Protein AF-A0A6C0CFV3-F1 (afdb_monomer_lite)

Secondary structure (DSSP, 8-state):
---HHHHHHHHHHHHHHHHHHHHHTTS-TTSBPPGGGSSEEEEEEE-TTS-EEE-HHHHHHH-BTT-EE-HHHHHHHH---S-EEEEEETTT--EEEPPTT-EE---TTTT--------

Foldseek 3Di:
DPDVVVVVVVVVVVVVVVVCCVVCVPVDPPFQDPPVQDQFPWKWWQAPVRDIDTCRVQDSRVDGAQDFAAPVNVCVSVVDPPTFMWGQGPVPRDIDTADRRGDHRHDPPPPDPPPPPPD

pLDDT: mean 81.79, std 14.32, range [43.09, 96.62]

Sequence (119 aa):
MLSPVVWIYRQLFWCCRRVETILFSQIKKEDAVPVTSLPWLWIGATSEDGNVVDYTTDINETVVYGVSITPAWLEIVTSSKNVSWKYLDAKTLEEKEFPSAGFVIDDPFESAPEDSDDE

Radius of gyration: 18.91 Å; chains: 1; bounding box: 47×62×37 Å

Organism: NCBI:txid1070528

Structure (mmCIF, N/CA/C/O backbone):
data_AF-A0A6C0CFV3-F1
#
_entry.id   AF-A0A6C0CFV3-F1
#
loop_
_atom_site.group_PDB
_atom_site.id
_atom_site.type_symbol
_atom_site.label_atom_id
_atom_site.label_alt_id
_atom_site.label_comp_id
_atom_site.label_asym_id
_atom_site.label_entity_id
_atom_site.label_seq_id
_atom_site.pdbx_PDB_ins_code
_atom_site.Cartn_x
_atom_site.Cartn_y
_atom_site.Cartn_z
_atom_site.occupancy
_atom_site.B_iso_or_equiv
_atom_site.auth_seq_id
_atom_site.auth_comp_id
_atom_site.auth_asym_id
_atom_site.auth_atom_id
_atom_site.pdbx_PDB_model_num
ATOM 1 N N . MET A 1 1 ? 32.796 21.725 -3.893 1.00 52.28 1 MET A N 1
ATOM 2 C CA . MET A 1 1 ? 32.929 21.110 -5.232 1.00 52.28 1 MET A CA 1
ATOM 3 C C . MET A 1 1 ? 32.252 19.753 -5.177 1.00 52.28 1 MET A C 1
ATOM 5 O O . MET A 1 1 ? 32.791 18.844 -4.562 1.00 52.28 1 MET A O 1
ATOM 9 N N . LEU A 1 2 ? 31.028 19.643 -5.695 1.00 54.19 2 LEU A N 1
ATOM 10 C CA . LEU A 1 2 ? 30.326 18.360 -5.773 1.00 54.19 2 LEU A CA 1
ATOM 11 C C . LEU A 1 2 ? 31.048 17.493 -6.809 1.00 54.19 2 LEU A C 1
ATOM 13 O O . LEU A 1 2 ? 31.243 17.925 -7.943 1.00 54.19 2 LEU A O 1
ATOM 17 N N . SER A 1 3 ? 31.518 16.322 -6.379 1.00 68.00 3 SER A N 1
ATOM 18 C CA . SER A 1 3 ? 32.352 15.444 -7.197 1.00 68.00 3 SER A CA 1
ATOM 19 C C . SER A 1 3 ? 31.584 15.010 -8.457 1.00 68.00 3 SER A C 1
ATOM 21 O O . SER A 1 3 ? 30.436 14.573 -8.327 1.00 68.00 3 SER A O 1
ATOM 23 N N . PRO A 1 4 ? 32.174 15.096 -9.665 1.00 75.06 4 PRO A N 1
ATOM 24 C CA . PRO A 1 4 ? 31.516 14.739 -10.930 1.00 75.06 4 PRO A CA 1
ATOM 25 C C . PRO A 1 4 ? 30.969 13.303 -10.936 1.00 75.06 4 PRO A C 1
ATOM 27 O O . PRO A 1 4 ? 30.000 13.005 -11.629 1.00 75.06 4 PRO A O 1
ATOM 30 N N . VAL A 1 5 ? 31.524 12.441 -10.082 1.00 75.56 5 VAL A N 1
ATOM 31 C CA . VAL A 1 5 ? 31.050 11.079 -9.818 1.00 75.56 5 VAL A CA 1
ATOM 32 C C . VAL A 1 5 ? 29.590 11.056 -9.351 1.00 75.56 5 VAL A C 1
ATOM 34 O O . VAL A 1 5 ? 28.803 10.267 -9.861 1.00 75.56 5 VAL A O 1
ATOM 37 N N . VAL A 1 6 ? 29.194 11.955 -8.443 1.00 78.06 6 VAL A N 1
ATOM 38 C CA . VAL A 1 6 ? 27.816 12.022 -7.918 1.00 78.06 6 VAL A CA 1
ATOM 39 C C . VAL A 1 6 ? 26.840 12.467 -9.007 1.00 78.06 6 VAL A C 1
ATOM 41 O O . VAL A 1 6 ? 25.709 11.991 -9.070 1.00 78.06 6 VAL A O 1
ATOM 44 N N . TRP A 1 7 ? 27.284 13.351 -9.902 1.00 77.75 7 TRP A N 1
ATOM 45 C CA . TRP A 1 7 ? 26.465 13.829 -11.013 1.00 77.75 7 TRP A CA 1
ATOM 46 C C . TRP A 1 7 ? 26.228 12.729 -12.054 1.00 77.75 7 TRP A C 1
ATOM 48 O O . TRP A 1 7 ? 25.091 12.509 -12.462 1.00 77.75 7 TRP A O 1
ATOM 58 N N . ILE A 1 8 ? 27.275 11.976 -12.404 1.00 80.81 8 ILE A N 1
ATOM 59 C CA . ILE A 1 8 ? 27.185 10.828 -13.318 1.00 80.81 8 ILE A CA 1
ATOM 60 C C . ILE A 1 8 ? 26.302 9.729 -12.722 1.00 80.81 8 ILE A C 1
ATOM 62 O O . ILE A 1 8 ? 25.434 9.205 -13.415 1.00 80.81 8 ILE A O 1
ATOM 66 N N . TYR A 1 9 ? 26.459 9.426 -11.431 1.00 79.88 9 TYR A N 1
ATOM 67 C CA . TYR A 1 9 ? 25.643 8.413 -10.760 1.00 79.88 9 TYR A CA 1
ATOM 68 C C . TYR A 1 9 ? 24.160 8.788 -10.762 1.00 79.88 9 TYR A C 1
ATOM 70 O O . TYR A 1 9 ? 23.300 7.946 -10.997 1.00 79.88 9 TYR A O 1
ATOM 78 N N . ARG A 1 10 ? 23.848 10.074 -10.570 1.00 75.69 10 ARG A N 1
ATOM 79 C CA . ARG A 1 10 ? 22.472 10.577 -10.588 1.00 75.69 10 ARG A CA 1
ATOM 80 C C . ARG A 1 10 ? 21.859 10.526 -11.987 1.00 75.69 10 ARG A C 1
ATOM 82 O O . ARG A 1 10 ? 20.692 10.170 -12.109 1.00 75.69 10 ARG A O 1
ATOM 89 N N . GLN A 1 11 ? 22.639 10.825 -13.028 1.00 78.25 11 GLN A N 1
ATOM 90 C CA . GLN A 1 11 ? 22.193 10.693 -14.418 1.00 78.25 11 GLN A CA 1
ATOM 91 C C . GLN A 1 11 ? 21.986 9.229 -14.815 1.00 78.25 11 GLN A C 1
ATOM 93 O O . GLN A 1 11 ? 20.972 8.910 -15.429 1.00 78.25 11 GLN A O 1
ATOM 98 N N . LEU A 1 12 ? 22.886 8.329 -14.410 1.00 79.62 12 LEU A N 1
ATOM 99 C CA . LEU A 1 12 ? 22.732 6.889 -14.626 1.00 79.62 12 LEU A CA 1
ATOM 100 C C . LEU A 1 12 ? 21.531 6.331 -13.867 1.00 79.62 12 LEU A C 1
ATOM 102 O O . LEU A 1 12 ? 20.740 5.616 -14.460 1.00 79.62 12 LEU A O 1
ATOM 106 N N . PHE A 1 13 ? 21.332 6.706 -12.603 1.00 78.69 13 PHE A N 1
ATOM 107 C CA . PHE A 1 13 ? 20.169 6.284 -11.822 1.00 78.69 13 PHE A CA 1
ATOM 108 C C . PHE A 1 13 ? 18.854 6.746 -12.460 1.00 78.69 13 PHE A C 1
ATOM 110 O O . PHE A 1 13 ? 17.923 5.957 -12.597 1.00 78.69 13 PHE A O 1
ATOM 117 N N . TRP A 1 14 ? 18.788 8.001 -12.919 1.00 76.31 14 TRP A N 1
ATOM 118 C CA . TRP A 1 14 ? 17.620 8.515 -13.637 1.00 76.31 14 TRP A CA 1
ATOM 119 C C . TRP A 1 14 ? 17.411 7.828 -14.986 1.00 76.31 14 TRP A C 1
ATOM 121 O O . TRP A 1 14 ? 16.273 7.536 -15.340 1.00 76.31 14 TRP A O 1
ATOM 131 N N . CYS A 1 15 ? 18.481 7.539 -15.727 1.00 75.62 15 CYS A N 1
ATOM 132 C CA . CYS A 1 15 ? 18.378 6.813 -16.989 1.00 75.62 15 CYS A CA 1
ATOM 133 C C . CYS A 1 15 ? 17.925 5.369 -16.763 1.00 75.62 15 CYS A C 1
ATOM 135 O O . CYS A 1 15 ? 16.974 4.946 -17.404 1.00 75.62 15 CYS A O 1
ATOM 137 N N . CYS A 1 16 ? 18.524 4.639 -15.821 1.00 75.62 16 CYS A N 1
ATOM 138 C CA . CYS A 1 16 ? 18.144 3.265 -15.502 1.00 75.62 16 CYS A CA 1
ATOM 139 C C . CYS A 1 16 ? 16.695 3.182 -15.014 1.00 75.62 16 CYS A C 1
ATOM 141 O O . CYS A 1 16 ? 15.926 2.408 -15.571 1.00 75.62 16 CYS A O 1
ATOM 143 N N . ARG A 1 17 ? 16.286 4.042 -14.069 1.00 72.31 17 ARG A N 1
ATOM 144 C CA . ARG A 1 17 ? 14.906 4.069 -13.556 1.00 72.31 17 ARG A CA 1
ATOM 145 C C . ARG A 1 17 ? 13.893 4.400 -14.654 1.00 72.31 17 ARG A C 1
ATOM 147 O O . ARG A 1 17 ? 12.823 3.812 -14.706 1.00 72.31 17 ARG A O 1
ATOM 154 N N . ARG A 1 18 ? 14.228 5.313 -15.571 1.00 70.25 18 ARG A N 1
ATOM 155 C CA . ARG A 1 18 ? 13.349 5.675 -16.695 1.00 70.25 18 ARG A CA 1
ATOM 15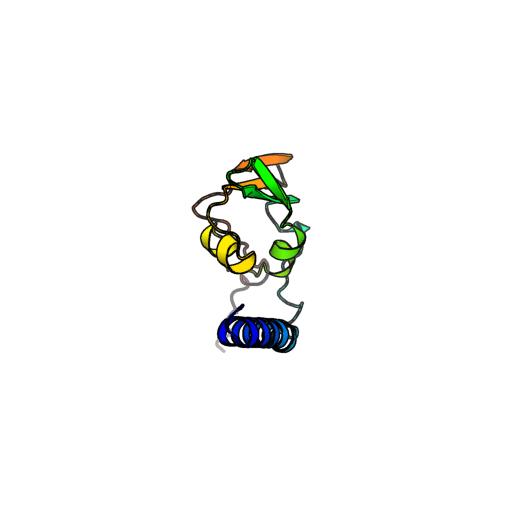6 C C . ARG A 1 18 ? 13.291 4.583 -17.765 1.00 70.25 18 ARG A C 1
ATOM 158 O O . ARG A 1 18 ? 12.246 4.390 -18.374 1.00 70.25 18 ARG A O 1
ATOM 165 N N . VAL A 1 19 ? 14.394 3.869 -17.987 1.00 68.62 19 VAL A N 1
ATOM 166 C CA . VAL A 1 19 ? 14.450 2.702 -18.876 1.00 68.62 19 VAL A CA 1
ATOM 167 C C . VAL A 1 19 ? 13.637 1.552 -18.289 1.00 68.62 19 VAL A C 1
ATOM 169 O O . VAL A 1 19 ? 12.918 0.909 -19.038 1.00 68.62 19 VAL A O 1
ATOM 172 N N . GLU A 1 20 ? 13.654 1.355 -16.973 1.00 62.81 20 GLU A N 1
ATOM 173 C CA . GLU A 1 20 ? 12.804 0.389 -16.270 1.00 62.81 20 GLU A CA 1
ATOM 174 C C . GLU A 1 20 ? 11.315 0.728 -16.456 1.00 62.81 20 GLU A C 1
ATOM 176 O O . GLU A 1 20 ? 10.543 -0.101 -16.924 1.00 62.81 20 GLU A O 1
ATOM 181 N N . THR A 1 21 ? 10.918 1.991 -16.264 1.00 59.72 21 THR A N 1
ATOM 182 C CA . THR A 1 21 ? 9.536 2.432 -16.531 1.00 59.72 21 THR A CA 1
ATOM 183 C C . THR A 1 21 ? 9.092 2.188 -17.980 1.00 59.72 21 THR A C 1
ATOM 185 O O . THR A 1 21 ? 7.920 1.913 -18.219 1.00 59.72 21 THR A O 1
ATOM 188 N N . ILE A 1 22 ? 10.004 2.282 -18.955 1.00 62.31 22 ILE A N 1
ATOM 189 C CA . ILE A 1 22 ? 9.698 2.126 -20.387 1.00 62.31 22 ILE A CA 1
ATOM 190 C C . ILE A 1 22 ? 9.737 0.653 -20.825 1.00 62.31 22 ILE A C 1
ATOM 192 O O . ILE A 1 22 ? 8.867 0.238 -21.588 1.00 62.31 22 ILE A O 1
ATOM 196 N N . LEU A 1 23 ? 10.701 -0.143 -20.346 1.00 56.97 23 LEU A N 1
ATOM 197 C CA . LEU A 1 23 ? 10.800 -1.572 -20.670 1.00 56.97 23 LEU A CA 1
ATOM 198 C C . LEU A 1 23 ? 9.716 -2.397 -19.966 1.00 56.97 23 LEU A C 1
ATOM 200 O O . LEU A 1 23 ? 9.213 -3.347 -20.559 1.00 56.97 23 LEU A O 1
ATOM 204 N N . PHE A 1 24 ? 9.332 -2.027 -18.742 1.00 54.94 24 PHE A N 1
ATOM 205 C CA . PHE A 1 24 ? 8.319 -2.742 -17.959 1.00 54.94 24 PHE A CA 1
ATOM 206 C C . PHE A 1 24 ? 6.901 -2.158 -18.102 1.00 54.94 24 PHE A C 1
ATOM 208 O O . PHE A 1 24 ? 5.940 -2.808 -17.707 1.00 54.94 24 PHE A O 1
ATOM 215 N N . SER A 1 25 ? 6.728 -1.010 -18.779 1.00 49.84 25 SER A N 1
ATOM 216 C CA . SER A 1 25 ? 5.408 -0.422 -19.118 1.00 49.84 25 SER A CA 1
ATOM 217 C C . SER A 1 25 ? 4.502 -1.327 -19.969 1.00 49.84 25 SER A C 1
ATOM 219 O O . SER A 1 25 ? 3.318 -1.042 -20.136 1.00 49.84 25 SER A O 1
ATOM 221 N N 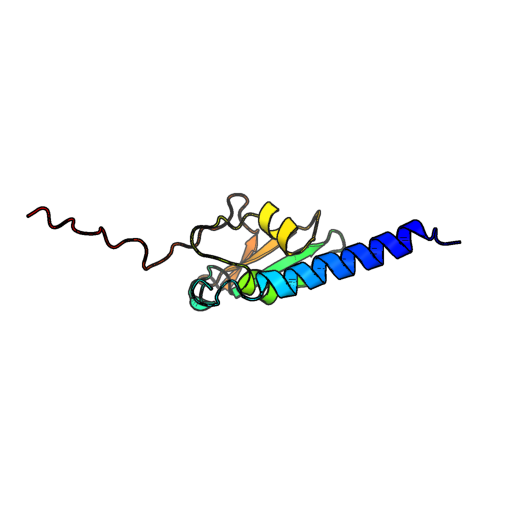. GLN A 1 26 ? 5.065 -2.375 -20.575 1.00 43.09 26 GLN A N 1
ATOM 222 C CA . GLN A 1 26 ? 4.372 -3.293 -21.482 1.00 43.09 26 GLN A CA 1
ATOM 223 C C . GLN A 1 26 ? 4.060 -4.655 -20.843 1.00 43.09 26 GLN A C 1
ATOM 225 O O . GLN A 1 26 ? 3.445 -5.489 -21.509 1.00 43.09 26 GLN A O 1
ATOM 230 N N . ILE A 1 27 ? 4.410 -4.888 -19.569 1.00 49.12 27 ILE A N 1
ATOM 231 C CA . ILE A 1 27 ? 3.883 -6.040 -18.819 1.00 49.12 27 ILE A CA 1
ATOM 232 C C . ILE A 1 27 ? 2.437 -5.709 -18.424 1.00 49.12 27 ILE A C 1
ATOM 234 O O . ILE A 1 27 ? 2.138 -5.208 -17.351 1.00 49.12 27 ILE A O 1
ATOM 238 N N . LYS A 1 28 ? 1.581 -5.857 -19.436 1.00 48.50 28 LYS A N 1
ATOM 239 C CA . LYS A 1 28 ? 0.155 -6.177 -19.435 1.00 48.50 28 LYS A CA 1
ATOM 240 C C . LYS A 1 28 ? -0.643 -5.795 -18.182 1.00 48.50 28 LYS A C 1
ATOM 242 O O . LYS A 1 28 ? -0.658 -6.497 -17.183 1.00 48.50 28 LYS A O 1
ATOM 247 N N . LYS A 1 29 ? -1.513 -4.801 -18.371 1.00 51.69 29 LYS A N 1
ATOM 248 C CA . LYS A 1 29 ? -2.722 -4.524 -17.570 1.00 51.69 29 LYS A CA 1
ATOM 249 C C . LYS A 1 29 ? -3.714 -5.703 -17.446 1.00 51.69 29 LYS A C 1
ATOM 251 O O . LYS A 1 29 ? -4.794 -5.497 -16.909 1.00 51.69 29 LYS A O 1
ATOM 256 N N . GLU A 1 30 ? -3.405 -6.883 -17.984 1.00 55.84 30 GLU A N 1
ATOM 257 C CA . GLU A 1 30 ? -4.286 -8.058 -17.927 1.00 55.84 30 GLU A CA 1
ATOM 258 C C . GLU A 1 30 ? -4.245 -8.724 -16.539 1.00 55.84 30 GLU A C 1
ATOM 260 O O . GLU A 1 30 ? -5.277 -9.217 -16.101 1.00 55.84 30 GLU A O 1
ATOM 265 N N . ASP A 1 31 ? -3.132 -8.602 -15.801 1.00 63.59 31 ASP A N 1
ATOM 266 C CA . ASP A 1 31 ? -2.952 -9.216 -14.469 1.00 63.59 31 ASP A CA 1
ATOM 267 C C . ASP A 1 31 ? -3.062 -8.198 -13.313 1.00 63.59 31 ASP A C 1
ATOM 269 O O . ASP A 1 31 ? -2.727 -8.488 -12.162 1.00 63.59 31 ASP A O 1
ATOM 273 N N . ALA A 1 32 ? -3.495 -6.970 -13.617 1.00 71.44 32 ALA A N 1
ATOM 274 C CA . ALA A 1 32 ? -3.630 -5.913 -12.623 1.00 71.44 32 ALA A CA 1
ATOM 275 C C . ALA A 1 32 ? -4.826 -6.199 -11.706 1.00 71.44 32 ALA A C 1
ATOM 277 O O . ALA A 1 32 ? -5.972 -6.273 -12.159 1.00 71.44 32 ALA A O 1
ATOM 27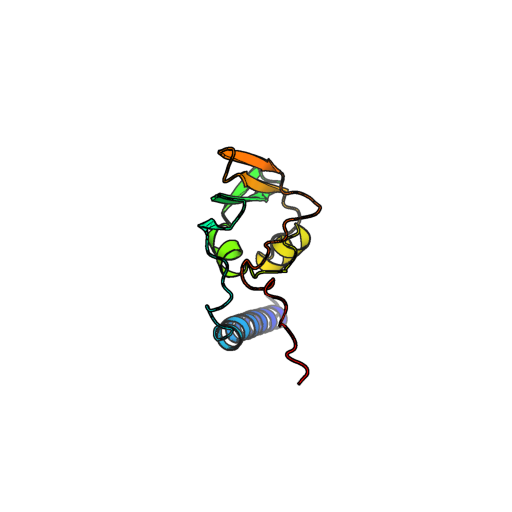8 N N . VAL A 1 33 ? -4.564 -6.315 -10.403 1.00 83.44 33 VAL A N 1
ATOM 279 C CA . VAL A 1 33 ? -5.611 -6.559 -9.408 1.00 83.44 33 VAL A CA 1
ATOM 280 C C . VAL A 1 33 ? -6.564 -5.355 -9.365 1.00 83.44 33 VAL A C 1
ATOM 282 O O . VAL A 1 33 ? -6.118 -4.221 -9.163 1.00 83.44 33 VAL A O 1
ATOM 285 N N . PRO A 1 34 ? -7.887 -5.545 -9.519 1.00 86.38 34 PRO A N 1
ATOM 286 C CA . PRO A 1 34 ? -8.832 -4.450 -9.395 1.00 86.38 34 PRO A CA 1
ATOM 287 C C . PRO A 1 34 ? -8.849 -3.942 -7.951 1.00 86.38 34 PRO A C 1
ATOM 289 O O . PRO A 1 34 ? -8.842 -4.721 -6.999 1.00 86.38 34 PRO A O 1
ATOM 292 N N . VAL A 1 35 ? -8.950 -2.621 -7.782 1.00 86.75 35 VAL A N 1
ATOM 293 C CA . VAL A 1 35 ? -8.910 -1.953 -6.463 1.00 86.75 35 VAL A CA 1
ATOM 294 C C . VAL A 1 35 ? -9.959 -2.508 -5.491 1.00 86.75 35 VAL A C 1
ATOM 296 O O . VAL A 1 35 ? -9.738 -2.548 -4.287 1.00 86.75 35 VAL A O 1
ATOM 299 N N . THR A 1 36 ? -11.088 -2.999 -6.005 1.00 87.56 36 THR A N 1
ATOM 300 C CA . THR A 1 36 ? -12.161 -3.616 -5.209 1.00 87.56 36 THR A CA 1
ATOM 301 C C . THR A 1 36 ? -11.776 -4.942 -4.553 1.00 87.56 36 THR A C 1
ATOM 303 O O . THR A 1 36 ? -12.458 -5.367 -3.625 1.00 87.56 36 THR A O 1
ATOM 306 N N . SER A 1 37 ? -10.726 -5.606 -5.038 1.00 89.31 37 SER A N 1
ATOM 307 C CA . SER A 1 37 ? -10.230 -6.880 -4.504 1.00 89.31 37 SER A CA 1
ATOM 308 C C . SER A 1 37 ? -9.110 -6.697 -3.478 1.00 89.31 37 SER A C 1
ATOM 310 O O . SER A 1 37 ? -8.678 -7.671 -2.864 1.00 89.31 37 SER A O 1
ATOM 312 N N . LEU A 1 38 ? -8.640 -5.465 -3.271 1.00 92.38 38 LEU A N 1
ATOM 313 C CA . LEU A 1 38 ? -7.604 -5.166 -2.291 1.00 92.38 38 LEU A CA 1
ATOM 314 C C . LEU A 1 38 ? -8.196 -5.129 -0.873 1.00 92.38 38 LEU A C 1
ATOM 316 O O . LEU A 1 38 ? -9.316 -4.651 -0.677 1.00 92.38 38 LEU A O 1
ATOM 320 N N . PRO A 1 39 ? -7.458 -5.598 0.149 1.00 93.19 39 PRO A N 1
ATOM 321 C CA . PRO A 1 39 ? -7.948 -5.588 1.526 1.00 93.19 39 PRO A CA 1
ATOM 322 C C . PRO A 1 39 ? -7.898 -4.194 2.173 1.00 93.19 39 PRO A C 1
ATOM 324 O O . PRO A 1 39 ? -8.427 -4.011 3.272 1.00 93.19 39 PRO A O 1
ATOM 327 N N . TRP A 1 40 ? -7.289 -3.210 1.505 1.00 95.12 40 TRP A N 1
ATOM 328 C CA . TRP A 1 40 ? -7.182 -1.830 1.968 1.00 95.12 40 TRP A CA 1
ATOM 329 C C . TRP A 1 40 ? -7.871 -0.838 1.027 1.00 95.12 40 TRP A C 1
ATOM 331 O O . TRP A 1 40 ? -7.931 -1.032 -0.184 1.00 95.12 40 TRP A O 1
ATOM 341 N N . LEU A 1 41 ? -8.339 0.269 1.602 1.00 95.00 41 LEU A N 1
ATOM 342 C CA . LEU A 1 41 ? -8.785 1.465 0.875 1.00 95.00 41 LEU A CA 1
ATOM 343 C C . LEU A 1 41 ? -7.686 2.518 0.758 1.00 95.00 41 LEU A C 1
ATOM 345 O O . LEU A 1 41 ? -7.678 3.314 -0.175 1.00 95.00 41 LEU A O 1
ATOM 349 N N . TRP A 1 42 ? -6.781 2.526 1.729 1.00 95.94 42 TRP A N 1
ATOM 350 C CA . TRP A 1 42 ? -5.662 3.446 1.812 1.00 95.94 42 TRP A CA 1
ATOM 351 C C . TRP A 1 42 ? -4.473 2.705 2.396 1.00 95.94 42 TRP A C 1
ATOM 353 O O . TRP A 1 42 ? -4.641 1.885 3.300 1.00 95.94 42 TRP A O 1
ATOM 363 N N . ILE A 1 43 ? -3.284 3.005 1.898 1.00 95.81 43 ILE A N 1
ATOM 364 C CA . ILE A 1 43 ? -2.035 2.50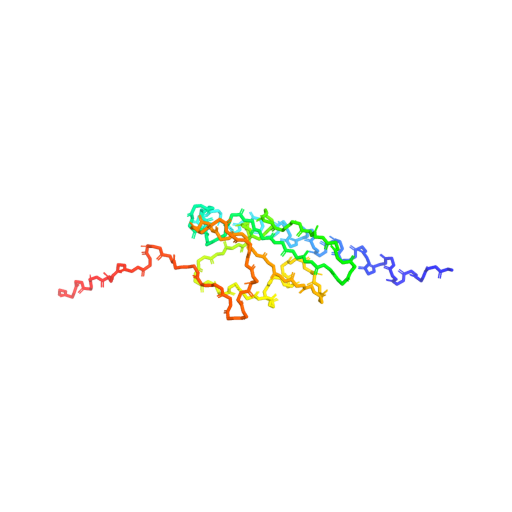7 2.452 1.00 95.81 43 ILE A CA 1
ATOM 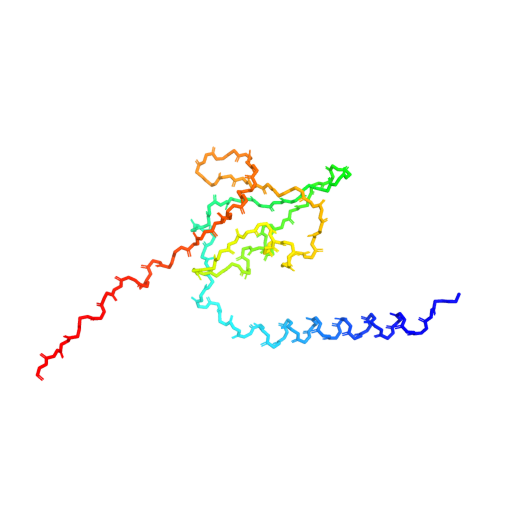365 C C . ILE A 1 43 ? -1.032 3.647 2.507 1.00 95.81 43 ILE A C 1
ATOM 367 O O . ILE A 1 43 ? -0.839 4.396 1.548 1.00 95.81 43 ILE A O 1
ATOM 371 N N . GLY A 1 44 ? -0.394 3.781 3.658 1.00 95.69 44 GLY A N 1
ATOM 372 C CA . GLY A 1 44 ? 0.575 4.831 3.877 1.00 95.69 44 GLY A CA 1
ATOM 373 C C . GLY A 1 44 ? 1.638 4.431 4.871 1.00 95.69 44 GLY A C 1
ATOM 374 O O . GLY A 1 44 ? 1.544 3.424 5.577 1.00 95.69 44 GLY A O 1
ATOM 375 N N . ALA A 1 45 ? 2.679 5.246 4.900 1.00 94.94 45 ALA A N 1
ATOM 376 C CA . ALA A 1 45 ? 3.813 5.056 5.779 1.00 94.94 45 ALA A CA 1
ATOM 377 C C . ALA A 1 45 ? 4.010 6.298 6.641 1.00 94.94 45 ALA A C 1
ATOM 379 O O . ALA A 1 45 ? 3.959 7.429 6.152 1.00 94.94 45 ALA A O 1
ATOM 380 N N . THR A 1 46 ? 4.264 6.068 7.923 1.00 94.19 46 THR A N 1
ATOM 381 C CA . THR A 1 46 ? 4.616 7.108 8.884 1.00 94.19 46 THR A CA 1
ATOM 382 C C . THR A 1 46 ? 6.126 7.097 9.091 1.00 94.19 46 THR A C 1
ATOM 384 O O . THR A 1 46 ? 6.692 6.079 9.496 1.00 94.19 46 THR A O 1
ATOM 387 N N . SER A 1 47 ? 6.775 8.225 8.802 1.00 90.12 47 SER A N 1
ATOM 388 C CA . SER A 1 47 ? 8.198 8.446 9.090 1.00 90.12 47 SER A CA 1
ATOM 389 C C . SER A 1 47 ? 8.437 8.646 10.592 1.00 90.12 47 SER A C 1
ATOM 391 O O . SER A 1 47 ? 7.508 8.972 11.332 1.00 90.12 47 SER A O 1
ATOM 393 N N . GLU A 1 48 ? 9.689 8.538 11.040 1.00 88.00 48 GLU A N 1
ATOM 394 C CA . GLU A 1 48 ? 10.096 8.853 12.421 1.00 88.00 48 GLU A CA 1
ATOM 395 C C . GLU A 1 48 ? 9.719 10.288 12.835 1.00 88.00 48 GLU A C 1
ATOM 397 O O . GLU A 1 48 ? 9.402 10.541 13.995 1.00 88.00 48 GLU A O 1
ATOM 402 N N . ASP A 1 49 ? 9.658 11.211 11.870 1.00 87.19 49 ASP A N 1
ATOM 403 C CA . ASP A 1 49 ? 9.227 12.601 12.075 1.00 87.19 49 ASP A CA 1
ATOM 404 C C . ASP A 1 49 ? 7.706 12.754 12.292 1.00 87.19 49 ASP A C 1
ATOM 406 O O . ASP A 1 49 ? 7.204 13.867 12.444 1.00 87.19 49 ASP A O 1
ATOM 410 N N . GLY A 1 50 ? 6.946 11.655 12.242 1.00 86.62 50 GLY A N 1
ATOM 411 C CA . GLY A 1 50 ? 5.483 11.648 12.332 1.00 86.62 50 GLY A CA 1
ATOM 412 C C . GLY A 1 50 ? 4.766 12.061 11.043 1.00 86.62 50 GLY A C 1
ATOM 413 O O . GLY A 1 50 ? 3.539 12.137 11.021 1.00 86.62 50 GLY A O 1
ATOM 414 N N . ASN A 1 51 ? 5.507 12.312 9.960 1.00 90.06 51 ASN A N 1
ATOM 415 C CA . ASN A 1 51 ? 4.929 12.613 8.652 1.00 90.06 51 ASN A CA 1
ATOM 416 C C . ASN A 1 51 ? 4.313 11.353 8.040 1.00 90.06 51 ASN A C 1
ATOM 418 O O . ASN A 1 51 ? 4.999 10.341 7.898 1.00 90.06 51 ASN A O 1
ATOM 422 N N . VAL A 1 52 ? 3.043 11.446 7.645 1.00 92.62 52 VAL A N 1
ATOM 423 C CA . VAL A 1 52 ? 2.314 10.378 6.955 1.00 92.62 52 VAL A CA 1
ATOM 424 C C . VAL A 1 52 ? 2.349 10.640 5.454 1.00 92.62 52 VAL A C 1
ATOM 426 O O . VAL A 1 52 ? 1.980 11.725 5.002 1.00 92.62 52 VAL A O 1
ATOM 429 N N . VAL A 1 53 ? 2.790 9.646 4.688 1.00 93.38 53 VAL A N 1
ATOM 430 C CA . VAL A 1 53 ? 2.822 9.679 3.222 1.00 93.38 53 VAL A CA 1
ATOM 431 C C . VAL A 1 53 ? 1.851 8.637 2.681 1.00 93.38 53 VAL A C 1
ATOM 433 O O . VAL A 1 53 ? 1.855 7.493 3.132 1.00 93.38 53 VAL A O 1
ATOM 436 N N . ASP A 1 54 ? 1.019 9.051 1.728 1.00 94.75 54 ASP A N 1
ATOM 437 C CA . ASP A 1 54 ? 0.091 8.184 1.004 1.00 94.75 54 ASP A CA 1
ATOM 438 C C . ASP A 1 54 ? 0.819 7.481 -0.148 1.00 94.75 54 ASP A C 1
ATOM 440 O O . ASP A 1 54 ? 1.439 8.145 -0.979 1.00 94.75 54 ASP A O 1
ATOM 444 N N . TYR A 1 55 ? 0.730 6.152 -0.184 1.00 94.75 55 TYR A N 1
ATOM 445 C CA . TYR A 1 55 ? 1.300 5.296 -1.227 1.00 94.75 55 TYR A CA 1
ATOM 446 C C . TYR A 1 55 ? 0.235 4.459 -1.945 1.00 94.75 55 TYR A C 1
ATOM 448 O O . TYR A 1 55 ? 0.559 3.513 -2.662 1.00 94.75 55 TYR A O 1
ATOM 456 N N . THR A 1 56 ? -1.044 4.788 -1.759 1.00 93.75 56 THR A N 1
ATOM 457 C CA . THR A 1 56 ? -2.170 3.983 -2.240 1.00 93.75 56 THR A CA 1
ATOM 458 C C . THR A 1 56 ? -2.111 3.762 -3.742 1.00 93.75 56 THR A C 1
ATOM 460 O O . THR A 1 56 ? -2.214 2.628 -4.197 1.00 93.75 56 THR A O 1
ATOM 463 N N . THR A 1 57 ? -1.888 4.820 -4.520 1.00 90.06 57 THR A N 1
ATOM 464 C CA . THR A 1 57 ? -1.817 4.717 -5.982 1.00 90.06 57 THR A CA 1
ATOM 465 C C . THR A 1 57 ? -0.614 3.890 -6.434 1.00 90.06 57 THR A C 1
ATOM 467 O O . THR A 1 57 ? -0.785 2.957 -7.213 1.00 90.06 57 THR A O 1
ATOM 470 N N . ASP A 1 58 ? 0.580 4.183 -5.906 1.00 90.31 58 ASP A N 1
ATOM 471 C CA . ASP A 1 58 ? 1.822 3.509 -6.309 1.00 90.31 58 ASP A CA 1
ATOM 472 C C . ASP A 1 58 ? 1.771 2.004 -6.014 1.00 90.31 58 ASP A C 1
ATOM 474 O O . ASP A 1 58 ? 2.184 1.175 -6.827 1.00 90.31 58 ASP A O 1
ATOM 478 N N . ILE A 1 59 ? 1.233 1.639 -4.847 1.00 91.81 59 ILE A N 1
ATOM 479 C CA . ILE A 1 59 ? 1.103 0.243 -4.439 1.00 91.81 59 ILE A CA 1
ATOM 480 C C . ILE A 1 59 ? 0.043 -0.447 -5.288 1.00 91.81 59 ILE A C 1
ATOM 482 O O . ILE A 1 59 ? 0.342 -1.485 -5.870 1.00 91.81 59 ILE A O 1
ATOM 486 N N . ASN A 1 60 ? -1.152 0.132 -5.430 1.00 91.75 60 ASN A N 1
ATOM 487 C CA . ASN A 1 60 ? -2.242 -0.489 -6.185 1.00 91.75 60 ASN A CA 1
ATOM 488 C C . ASN A 1 60 ? -1.860 -0.785 -7.645 1.00 91.75 60 ASN A C 1
ATOM 490 O O . ASN A 1 60 ? -2.284 -1.802 -8.181 1.00 91.75 60 ASN A O 1
ATOM 494 N N . GLU A 1 61 ? -1.047 0.066 -8.277 1.00 88.50 61 GLU A N 1
ATOM 495 C CA . GLU A 1 61 ? -0.562 -0.152 -9.648 1.00 88.50 61 GLU A CA 1
ATOM 496 C C . GLU A 1 61 ? 0.518 -1.242 -9.756 1.00 88.50 61 GLU A C 1
ATOM 498 O O . GLU A 1 61 ? 0.734 -1.784 -10.839 1.00 88.50 61 GLU A O 1
ATOM 503 N N . THR A 1 62 ? 1.189 -1.574 -8.650 1.00 88.94 62 THR A N 1
ATOM 504 C CA . THR A 1 62 ? 2.297 -2.545 -8.610 1.00 88.94 62 THR A CA 1
ATOM 505 C C . THR A 1 62 ? 1.861 -3.920 -8.090 1.00 88.94 62 THR A C 1
ATOM 507 O O . THR A 1 62 ? 2.590 -4.903 -8.221 1.00 88.94 62 THR A O 1
ATOM 510 N N . VAL A 1 63 ? 0.685 -4.010 -7.469 1.00 90.31 63 VAL A N 1
ATOM 511 C CA . VAL A 1 63 ? 0.149 -5.259 -6.930 1.00 90.31 63 VAL A CA 1
ATOM 512 C C . VAL A 1 63 ? -0.242 -6.231 -8.048 1.00 90.31 63 VAL A C 1
ATOM 514 O O . VAL A 1 63 ? -0.956 -5.877 -8.983 1.00 90.31 63 VAL A O 1
ATOM 517 N N . VAL A 1 64 ? 0.177 -7.488 -7.885 1.00 88.31 64 VAL A N 1
ATOM 518 C CA . VAL A 1 64 ? -0.128 -8.612 -8.779 1.00 88.31 64 VAL A CA 1
ATOM 519 C C . VAL A 1 64 ? -0.648 -9.786 -7.949 1.00 88.31 64 VAL A C 1
ATOM 521 O O . VAL A 1 64 ? -0.266 -9.947 -6.785 1.00 88.31 64 VAL A O 1
ATOM 524 N N . TYR A 1 65 ? -1.519 -10.599 -8.543 1.00 87.88 65 TYR A N 1
ATOM 525 C CA . TYR A 1 65 ? -2.023 -11.828 -7.936 1.00 87.88 65 TYR A CA 1
ATOM 526 C C . TYR A 1 65 ? -0.904 -12.815 -7.565 1.00 87.88 65 TYR A C 1
ATOM 528 O O . TYR A 1 65 ? 0.163 -12.838 -8.178 1.00 87.88 65 TYR A O 1
ATOM 536 N N . GLY A 1 66 ? -1.129 -13.607 -6.514 1.00 85.19 66 GLY A N 1
ATOM 537 C CA . GLY A 1 66 ? -0.203 -14.637 -6.027 1.00 85.19 66 GLY A CA 1
ATOM 538 C C . GLY A 1 66 ? 1.071 -14.108 -5.352 1.00 85.19 66 GLY A C 1
ATOM 539 O O . GLY A 1 66 ? 1.821 -14.879 -4.751 1.00 85.19 66 GLY A O 1
ATOM 540 N N . VAL A 1 67 ? 1.328 -12.796 -5.393 1.00 86.88 67 VAL A N 1
ATOM 541 C CA . VAL A 1 67 ? 2.504 -12.179 -4.767 1.00 86.88 67 VAL A CA 1
ATOM 542 C C . VAL A 1 67 ? 2.209 -11.813 -3.315 1.00 86.88 67 VAL A C 1
ATOM 544 O O . VAL A 1 67 ? 1.176 -11.225 -2.994 1.00 86.88 67 VAL A O 1
ATOM 547 N N . SER A 1 68 ? 3.153 -12.124 -2.422 1.00 90.75 68 SER A N 1
ATOM 548 C CA . SER A 1 68 ? 3.075 -11.695 -1.025 1.00 90.75 68 SER A CA 1
ATOM 549 C C . SER A 1 68 ? 3.555 -10.254 -0.853 1.00 90.75 68 SER A C 1
ATOM 551 O O . SER A 1 68 ? 4.721 -9.916 -1.070 1.00 90.75 68 SER A O 1
ATOM 553 N N . ILE A 1 69 ? 2.634 -9.408 -0.412 1.00 93.75 69 ILE A N 1
ATOM 554 C CA . ILE A 1 69 ? 2.810 -7.983 -0.166 1.00 93.75 69 ILE A CA 1
ATOM 555 C C . ILE A 1 69 ? 3.184 -7.816 1.299 1.00 93.75 69 ILE A C 1
ATOM 557 O O . ILE A 1 69 ? 2.325 -7.706 2.171 1.00 93.75 69 ILE A O 1
ATOM 561 N N . THR A 1 70 ? 4.482 -7.845 1.570 1.00 94.44 70 THR A N 1
ATOM 562 C CA . THR A 1 70 ? 5.062 -7.693 2.912 1.00 94.44 70 THR A CA 1
ATOM 563 C C . THR A 1 70 ? 5.587 -6.271 3.129 1.00 94.44 70 THR A C 1
ATOM 565 O O . THR A 1 70 ? 5.838 -5.562 2.153 1.00 94.44 70 THR A O 1
ATOM 568 N N . PRO A 1 71 ? 5.855 -5.844 4.379 1.00 93.75 71 PRO A N 1
ATOM 569 C CA . PRO A 1 71 ? 6.542 -4.577 4.633 1.00 93.75 71 PRO A CA 1
ATOM 570 C C . PRO A 1 71 ? 7.851 -4.433 3.847 1.00 93.75 71 PRO A C 1
ATOM 572 O O . PRO A 1 71 ? 8.105 -3.381 3.276 1.00 93.75 71 PRO A O 1
ATOM 575 N N . ALA A 1 72 ? 8.642 -5.506 3.727 1.00 90.88 72 ALA A N 1
ATOM 576 C CA . ALA A 1 72 ? 9.878 -5.495 2.944 1.00 90.88 72 ALA A CA 1
ATOM 577 C C . ALA A 1 72 ? 9.626 -5.243 1.447 1.00 90.88 72 ALA A C 1
ATOM 579 O O . ALA A 1 72 ? 10.386 -4.525 0.800 1.00 90.88 72 ALA A O 1
ATOM 580 N N . TRP A 1 73 ? 8.544 -5.800 0.895 1.00 92.56 73 TRP A N 1
ATOM 581 C CA . TRP A 1 73 ? 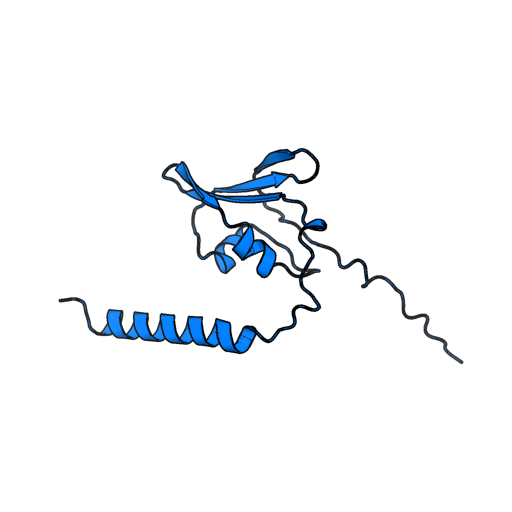8.127 -5.514 -0.477 1.00 92.56 73 TRP A CA 1
ATOM 582 C C . TRP A 1 73 ? 7.721 -4.043 -0.644 1.00 92.56 73 TRP A C 1
ATOM 584 O O . TRP A 1 73 ? 8.158 -3.393 -1.594 1.00 92.56 73 TRP A O 1
ATOM 594 N N . LEU A 1 74 ? 6.975 -3.486 0.317 1.00 92.06 74 LEU A N 1
ATOM 595 C CA . LEU A 1 74 ? 6.582 -2.073 0.316 1.00 92.06 74 LEU A CA 1
ATOM 596 C C . LEU A 1 74 ? 7.801 -1.144 0.341 1.00 92.06 74 LEU A C 1
ATOM 598 O O . LEU A 1 74 ? 7.838 -0.160 -0.398 1.00 92.06 74 LEU A O 1
ATOM 602 N N . GLU A 1 75 ? 8.829 -1.470 1.128 1.00 90.62 75 GLU A N 1
ATOM 603 C CA . GLU A 1 75 ? 10.085 -0.708 1.155 1.00 90.62 75 GLU A CA 1
ATOM 604 C C . GLU A 1 75 ? 10.808 -0.723 -0.199 1.00 90.62 75 GLU A C 1
ATOM 606 O O . GLU A 1 75 ? 11.372 0.292 -0.611 1.00 90.62 75 GLU A O 1
ATOM 611 N N . ILE A 1 76 ? 10.781 -1.852 -0.915 1.00 88.31 76 ILE A N 1
ATOM 612 C CA . ILE A 1 76 ? 11.403 -1.982 -2.241 1.00 88.31 76 ILE A CA 1
ATOM 613 C C . ILE A 1 76 ? 10.654 -1.126 -3.266 1.00 88.31 76 ILE A C 1
ATOM 615 O O . ILE A 1 76 ? 11.277 -0.322 -3.962 1.00 88.31 76 ILE A O 1
ATOM 619 N N . VAL A 1 77 ? 9.327 -1.261 -3.329 1.00 88.12 77 VAL A N 1
ATOM 620 C CA . VAL A 1 77 ? 8.482 -0.568 -4.316 1.00 88.12 77 VAL A CA 1
ATOM 621 C C . VAL A 1 77 ? 8.496 0.942 -4.096 1.00 88.12 77 VAL A C 1
ATOM 623 O O . VAL A 1 77 ? 8.697 1.716 -5.032 1.00 88.12 77 VAL A O 1
ATOM 626 N N . THR A 1 78 ? 8.352 1.379 -2.846 1.00 87.25 78 THR A N 1
ATOM 627 C CA . THR A 1 78 ? 8.256 2.808 -2.513 1.00 87.25 78 THR A CA 1
ATOM 628 C C . THR A 1 78 ? 9.613 3.459 -2.254 1.00 87.25 78 THR A C 1
ATOM 630 O O . THR A 1 78 ? 9.703 4.680 -2.145 1.00 87.25 78 THR A O 1
ATOM 633 N N . SER A 1 79 ? 10.691 2.669 -2.159 1.00 89.00 79 SER A N 1
ATOM 634 C CA . SER A 1 79 ? 12.026 3.123 -1.736 1.00 89.00 79 SER A CA 1
ATOM 635 C C . SER A 1 79 ? 12.047 3.811 -0.358 1.00 89.00 79 SER A C 1
ATOM 637 O O . SER A 1 79 ? 12.999 4.532 -0.045 1.00 89.00 79 SER A O 1
ATOM 639 N N . SER A 1 80 ? 11.020 3.589 0.469 1.00 86.56 80 SER A N 1
ATOM 640 C CA . SER A 1 80 ? 10.928 4.103 1.838 1.00 86.56 80 SER A CA 1
ATOM 641 C C . SER A 1 80 ? 11.548 3.116 2.813 1.00 86.56 80 SER A C 1
ATOM 643 O O . SER A 1 80 ? 11.241 1.933 2.760 1.00 86.56 80 SER A O 1
ATOM 645 N N . LYS A 1 81 ? 12.413 3.590 3.712 1.00 87.19 81 LYS A N 1
ATOM 646 C CA . LYS A 1 81 ? 13.070 2.769 4.742 1.00 87.19 81 LYS A CA 1
ATOM 647 C C . LYS A 1 81 ? 12.796 3.341 6.122 1.00 87.19 81 LYS A C 1
ATOM 649 O O . LYS A 1 81 ? 12.679 4.557 6.247 1.00 87.19 81 LYS A O 1
ATOM 654 N N . ASN A 1 82 ? 12.780 2.477 7.137 1.00 86.62 82 ASN A N 1
ATOM 655 C CA . ASN A 1 82 ? 12.539 2.851 8.538 1.00 86.62 82 ASN A CA 1
ATOM 656 C C . ASN A 1 82 ? 11.201 3.583 8.735 1.00 86.62 82 ASN A C 1
ATOM 658 O O . ASN A 1 82 ? 11.116 4.561 9.473 1.00 86.62 82 ASN A O 1
ATOM 662 N N . VAL A 1 83 ? 10.158 3.125 8.043 1.00 92.31 83 VAL A N 1
ATOM 663 C CA . VAL A 1 83 ? 8.803 3.672 8.167 1.00 92.31 83 VAL A CA 1
ATOM 664 C C . VAL A 1 83 ? 7.877 2.651 8.812 1.00 92.31 83 VAL A C 1
ATOM 666 O O . VAL A 1 83 ? 8.049 1.443 8.651 1.00 92.31 83 VAL A O 1
ATOM 669 N N . SER A 1 84 ? 6.875 3.138 9.537 1.00 94.06 84 SER A N 1
ATOM 670 C CA . SER A 1 84 ? 5.789 2.300 10.039 1.00 94.06 84 SER A CA 1
ATOM 671 C C . SER A 1 84 ? 4.662 2.279 9.013 1.00 94.06 84 SER A C 1
ATOM 673 O O . SER A 1 84 ? 4.092 3.322 8.692 1.00 94.06 84 SER A O 1
ATOM 675 N N . TRP A 1 85 ? 4.362 1.096 8.481 1.00 95.38 85 TRP A N 1
ATOM 676 C CA . TRP A 1 85 ? 3.306 0.910 7.494 1.00 95.38 85 TRP A CA 1
ATOM 677 C C . TRP A 1 85 ? 1.948 0.750 8.160 1.00 95.38 85 TRP A C 1
ATOM 679 O O . TRP A 1 85 ? 1.773 -0.039 9.093 1.00 95.38 85 TRP A O 1
ATOM 689 N N . LYS A 1 86 ? 0.968 1.464 7.621 1.00 95.75 86 LYS A N 1
ATOM 690 C CA . LYS A 1 86 ? -0.425 1.388 8.035 1.00 95.75 86 LYS A CA 1
ATOM 691 C C . LYS A 1 86 ? -1.328 1.299 6.824 1.00 95.75 86 LYS A C 1
ATOM 693 O O . LYS A 1 86 ? -0.984 1.754 5.735 1.00 95.75 86 LYS A O 1
ATOM 698 N N . TYR A 1 87 ? -2.502 0.733 7.034 1.00 96.44 87 TYR A N 1
ATOM 699 C CA . TYR A 1 87 ? -3.535 0.687 6.017 1.00 96.44 87 TYR A CA 1
ATOM 700 C C . TYR A 1 87 ? -4.907 0.929 6.634 1.00 96.44 87 TYR A C 1
ATOM 702 O O . TYR A 1 87 ? -5.133 0.672 7.816 1.00 96.44 87 TYR A O 1
ATOM 710 N N . LEU A 1 88 ? -5.828 1.428 5.818 1.00 96.62 88 LEU A N 1
ATOM 711 C CA . LEU A 1 88 ? -7.240 1.521 6.149 1.00 96.62 88 LEU A CA 1
ATOM 712 C C . LEU A 1 88 ? -7.934 0.261 5.641 1.00 96.62 88 LEU A C 1
ATOM 714 O O . LEU A 1 88 ? -8.008 0.049 4.431 1.00 96.62 88 LEU A O 1
ATOM 718 N N . ASP A 1 89 ? -8.430 -0.569 6.553 1.00 95.31 89 ASP A N 1
ATOM 719 C CA . ASP A 1 89 ? -9.117 -1.819 6.222 1.00 95.31 89 ASP A CA 1
ATOM 720 C C . ASP A 1 89 ? -10.396 -1.546 5.416 1.00 95.31 89 ASP A C 1
ATOM 722 O O . ASP A 1 89 ? -11.252 -0.764 5.835 1.00 95.31 89 ASP A O 1
ATOM 726 N N . ALA A 1 90 ? -10.546 -2.198 4.261 1.00 93.12 90 ALA A N 1
ATOM 727 C CA . ALA A 1 90 ? -11.683 -1.967 3.372 1.00 93.12 90 ALA A CA 1
ATOM 728 C C . ALA A 1 90 ? -13.025 -2.459 3.940 1.00 93.12 90 ALA A C 1
ATOM 730 O O . ALA A 1 90 ? -14.081 -1.966 3.544 1.00 93.12 90 ALA A O 1
ATOM 731 N N . LYS A 1 91 ? -13.002 -3.426 4.865 1.00 92.69 91 LYS A N 1
ATOM 732 C CA . LYS A 1 91 ? -14.200 -4.011 5.480 1.00 92.69 91 LYS A CA 1
ATOM 733 C C . LYS A 1 91 ? -14.577 -3.296 6.767 1.00 92.69 91 LYS A C 1
ATOM 735 O O . LYS A 1 91 ? -15.757 -3.037 6.988 1.00 92.69 91 LYS A O 1
ATOM 740 N N . THR A 1 92 ? -13.600 -3.021 7.630 1.00 94.94 92 THR A N 1
ATOM 741 C CA . THR A 1 92 ? -13.867 -2.422 8.947 1.00 94.94 92 THR A CA 1
ATOM 742 C C . THR A 1 92 ? -13.787 -0.901 8.942 1.00 94.94 92 THR A C 1
ATOM 744 O O . THR A 1 92 ? -14.311 -0.286 9.862 1.00 94.94 92 THR A O 1
ATOM 747 N N . LEU A 1 93 ? -13.186 -0.293 7.910 1.00 93.81 93 LEU A N 1
ATOM 748 C CA . LEU A 1 93 ? -12.939 1.152 7.812 1.00 93.81 93 LEU A CA 1
ATOM 749 C C . LEU A 1 93 ? -12.106 1.700 8.982 1.00 93.81 93 LEU A C 1
ATOM 751 O O . LEU A 1 93 ? -12.240 2.860 9.365 1.00 93.81 93 LEU A O 1
ATOM 755 N N . GLU A 1 94 ? -11.236 0.862 9.547 1.00 96.00 94 GLU A N 1
ATOM 756 C CA . GLU A 1 94 ? -10.341 1.223 10.648 1.00 96.00 94 GLU A CA 1
ATOM 757 C C . GLU A 1 94 ? -8.891 1.239 10.171 1.00 96.00 94 GLU A C 1
ATOM 759 O O . GLU A 1 94 ? -8.471 0.377 9.393 1.00 96.00 94 GLU A O 1
ATOM 764 N N . GLU A 1 95 ? -8.125 2.219 10.648 1.00 95.25 95 GLU A N 1
ATOM 765 C CA . GLU A 1 95 ? -6.683 2.277 10.428 1.00 95.25 95 GLU A CA 1
ATOM 766 C C . GLU A 1 95 ? -6.000 1.200 11.278 1.00 95.25 95 GLU A C 1
ATOM 768 O O . GLU A 1 95 ? -6.160 1.155 12.500 1.00 95.25 95 GLU A O 1
ATOM 773 N N . LYS A 1 96 ? -5.237 0.326 10.625 1.00 95.94 96 LYS A N 1
ATOM 774 C CA . LYS A 1 96 ? -4.524 -0.789 11.247 1.00 95.94 96 LYS A CA 1
ATOM 775 C C . LYS A 1 96 ? -3.057 -0.767 10.849 1.00 95.94 96 LYS A C 1
ATOM 777 O O . LYS A 1 96 ? -2.682 -0.276 9.783 1.00 95.94 96 LYS A O 1
ATOM 782 N N . GLU A 1 97 ? -2.221 -1.333 11.711 1.00 95.81 97 GLU A N 1
ATOM 783 C CA . GLU A 1 97 ? -0.828 -1.603 11.365 1.00 95.81 97 GLU A CA 1
ATOM 784 C C . GLU A 1 97 ? -0.755 -2.682 10.289 1.00 95.81 97 GLU A C 1
ATOM 786 O O . GLU A 1 97 ? -1.490 -3.673 10.326 1.00 95.81 97 GLU A O 1
ATOM 791 N N . PHE A 1 98 ? 0.135 -2.481 9.321 1.00 94.56 98 PHE A N 1
ATOM 792 C CA . PHE A 1 98 ? 0.320 -3.436 8.243 1.00 94.56 98 PHE A CA 1
ATOM 793 C C . PHE A 1 98 ? 0.907 -4.747 8.796 1.00 94.56 98 PHE A C 1
ATOM 795 O O . PHE A 1 98 ? 1.904 -4.713 9.524 1.00 94.56 98 PHE A O 1
ATOM 802 N N . PRO A 1 99 ? 0.316 -5.913 8.481 1.00 94.12 99 PRO A N 1
ATOM 803 C CA . PRO A 1 99 ? 0.757 -7.180 9.046 1.00 94.12 99 PRO A CA 1
ATOM 804 C C . PRO A 1 99 ? 2.181 -7.515 8.599 1.00 94.12 99 PRO A C 1
ATOM 806 O O . PRO A 1 99 ? 2.525 -7.406 7.423 1.00 94.12 99 PRO A O 1
ATOM 809 N N . SER A 1 100 ? 3.007 -8.006 9.523 1.00 91.94 100 SER A N 1
ATOM 810 C CA . SER A 1 100 ? 4.383 -8.427 9.220 1.00 91.94 100 SER A CA 1
ATOM 811 C C . SER A 1 100 ? 4.444 -9.602 8.241 1.00 91.94 100 SER A C 1
ATOM 813 O O . SER A 1 100 ? 5.357 -9.671 7.421 1.00 91.94 100 SER A O 1
ATOM 815 N N . ALA A 1 101 ? 3.449 -10.491 8.293 1.00 91.06 101 ALA A N 1
ATOM 816 C CA . ALA A 1 101 ? 3.272 -11.582 7.336 1.00 91.06 101 ALA A CA 1
ATOM 817 C C . ALA A 1 101 ? 2.842 -11.097 5.939 1.00 91.06 101 ALA A C 1
ATOM 819 O O . ALA A 1 101 ? 2.977 -11.839 4.971 1.00 91.06 101 ALA A O 1
ATOM 820 N N . GLY A 1 102 ? 2.352 -9.859 5.832 1.00 92.56 102 GLY A N 1
ATOM 821 C CA . GLY A 1 102 ? 1.839 -9.291 4.595 1.00 92.56 102 GLY A CA 1
ATOM 822 C C . GLY A 1 102 ? 0.461 -9.806 4.186 1.00 92.56 102 GLY A C 1
ATOM 823 O O . GLY A 1 102 ? -0.238 -10.467 4.956 1.00 92.56 102 GLY A O 1
ATOM 824 N N . PHE A 1 103 ? 0.080 -9.479 2.954 1.00 92.12 103 PHE A N 1
ATOM 825 C CA . PHE A 1 103 ? -1.128 -9.973 2.296 1.00 92.12 103 PHE A CA 1
ATOM 826 C C . PHE A 1 103 ? -0.760 -10.797 1.067 1.00 92.12 103 PHE A C 1
ATOM 828 O O . PHE A 1 103 ? 0.216 -10.492 0.390 1.00 92.12 103 PHE A O 1
ATOM 835 N N . VAL A 1 104 ? -1.556 -11.816 0.766 1.00 91.81 104 VAL A N 1
ATOM 836 C CA . VAL A 1 104 ? -1.531 -12.513 -0.523 1.00 91.81 104 VAL A CA 1
ATOM 837 C C . VAL A 1 104 ? -2.892 -12.281 -1.153 1.00 91.81 104 VAL A C 1
ATOM 839 O O . VAL A 1 104 ? -3.909 -12.384 -0.466 1.00 91.81 104 VAL A O 1
ATOM 842 N N . ILE A 1 105 ? -2.902 -11.888 -2.421 1.00 89.25 105 ILE A N 1
ATOM 843 C CA . ILE A 1 105 ? -4.138 -11.659 -3.164 1.00 89.25 105 ILE A CA 1
ATOM 844 C C . ILE A 1 105 ? -4.282 -12.811 -4.142 1.00 89.25 105 ILE A C 1
ATOM 846 O O . ILE A 1 105 ? -3.477 -12.945 -5.062 1.00 89.25 105 ILE A O 1
ATOM 850 N N . ASP A 1 106 ? -5.291 -13.639 -3.914 1.00 86.62 106 ASP A N 1
ATOM 851 C CA . ASP A 1 106 ? -5.555 -14.820 -4.728 1.00 86.62 106 ASP A CA 1
ATOM 852 C C . ASP A 1 106 ? -6.194 -14.428 -6.063 1.00 86.62 106 ASP A C 1
ATOM 854 O O . ASP A 1 106 ? -7.066 -13.549 -6.107 1.00 86.62 106 ASP A O 1
ATOM 858 N N . ASP A 1 107 ? -5.769 -15.081 -7.147 1.00 82.50 107 ASP A N 1
ATOM 859 C CA . ASP A 1 107 ? -6.423 -14.948 -8.446 1.00 82.50 107 ASP A CA 1
ATOM 860 C C . ASP A 1 107 ? -7.732 -15.762 -8.440 1.00 82.50 107 ASP A C 1
ATOM 862 O O . ASP A 1 107 ? -7.701 -16.986 -8.271 1.00 82.50 107 ASP A O 1
ATOM 866 N N . PRO A 1 108 ? -8.906 -15.128 -8.627 1.00 74.69 108 PRO A N 1
ATOM 867 C CA . PRO A 1 108 ? -10.171 -15.851 -8.706 1.00 74.69 108 PRO A CA 1
ATOM 868 C C . PRO A 1 108 ? -10.266 -16.818 -9.903 1.00 74.69 108 PRO A C 1
ATOM 870 O O . PRO A 1 108 ? -11.169 -17.656 -9.911 1.00 74.69 108 PRO A O 1
ATOM 873 N N . PHE A 1 109 ? -9.379 -16.725 -10.899 1.00 70.69 109 PHE A N 1
ATOM 874 C CA . PHE A 1 109 ? -9.415 -17.532 -12.123 1.00 70.69 109 PHE A CA 1
ATOM 875 C C . PHE A 1 109 ? -8.451 -18.730 -12.132 1.00 70.69 109 PHE A C 1
ATOM 877 O O . PHE A 1 109 ? -8.615 -19.622 -12.961 1.00 70.69 109 PHE A O 1
ATOM 884 N N . GLU A 1 110 ? -7.507 -18.825 -11.193 1.00 65.56 110 GLU A N 1
ATOM 885 C CA . GLU A 1 110 ? -6.447 -19.853 -11.196 1.00 65.56 110 GLU A CA 1
ATOM 886 C C . GLU A 1 110 ? -6.902 -21.228 -10.644 1.00 65.56 110 GLU A C 1
ATOM 888 O O . GLU A 1 110 ? -6.110 -22.152 -10.493 1.00 65.56 110 GLU A O 1
ATOM 893 N N . SER A 1 111 ? -8.196 -21.408 -10.347 1.00 57.03 111 SER A N 1
ATOM 894 C CA . SER A 1 111 ? -8.721 -22.607 -9.663 1.00 57.03 111 SER A CA 1
ATOM 895 C C . SER A 1 111 ? -9.623 -23.521 -10.500 1.00 57.03 111 SER A C 1
ATOM 897 O O . SER A 1 111 ? -10.269 -24.404 -9.936 1.00 57.03 111 SER A O 1
ATOM 899 N N . ALA A 1 112 ? -9.663 -23.379 -11.828 1.00 58.75 112 ALA A N 1
ATOM 900 C CA . ALA A 1 112 ? -10.281 -24.406 -12.667 1.00 58.75 112 ALA A CA 1
ATOM 901 C C . ALA A 1 112 ? -9.275 -25.559 -12.871 1.00 58.75 112 ALA A C 1
ATOM 903 O O . ALA A 1 112 ? -8.289 -25.352 -13.579 1.00 58.75 112 ALA A O 1
ATOM 904 N N . PRO A 1 113 ? -9.462 -26.751 -12.265 1.00 58.47 113 PRO A N 1
ATOM 905 C CA . PRO A 1 113 ? -8.689 -27.913 -12.675 1.00 58.47 113 PRO A CA 1
ATOM 906 C C . PRO A 1 113 ? -8.966 -28.152 -14.161 1.00 58.47 113 PRO A C 1
ATOM 908 O O . PRO A 1 113 ? -10.124 -28.238 -14.571 1.00 58.47 113 PRO A O 1
ATOM 911 N N . GLU A 1 114 ? -7.910 -28.207 -14.970 1.00 61.34 114 GLU A N 1
ATOM 912 C CA . GLU A 1 114 ? -7.999 -28.765 -16.314 1.00 61.34 114 GLU A CA 1
ATOM 913 C C . GLU A 1 114 ? -8.431 -30.224 -16.142 1.00 61.34 114 GLU A C 1
ATOM 915 O O . GLU A 1 114 ? -7.629 -31.071 -15.747 1.00 61.34 114 GLU A O 1
ATOM 920 N N . ASP A 1 115 ? -9.721 -30.501 -16.349 1.00 58.09 115 ASP A N 1
ATOM 921 C CA . ASP A 1 115 ? -10.210 -31.861 -16.537 1.00 58.09 115 ASP A CA 1
ATOM 922 C C . ASP A 1 115 ? -9.463 -32.415 -17.755 1.00 58.09 115 ASP A C 1
ATOM 924 O O . ASP A 1 115 ? -9.747 -32.083 -18.907 1.00 58.09 115 ASP A O 1
ATOM 928 N N . SER A 1 116 ? -8.418 -33.193 -17.482 1.00 59.81 116 SER A N 1
ATOM 929 C CA . SER A 1 116 ? -7.713 -33.988 -18.470 1.00 59.81 116 SER A CA 1
ATOM 930 C C . SER A 1 116 ? -8.685 -35.048 -18.978 1.00 59.81 116 SER A C 1
ATOM 932 O O . SER A 1 116 ? -8.845 -36.101 -18.357 1.00 59.81 116 SER A O 1
ATOM 934 N N . ASP A 1 117 ? -9.358 -34.743 -20.085 1.00 62.69 117 ASP A N 1
ATOM 935 C CA . ASP A 1 117 ? -10.012 -35.732 -20.937 1.00 62.69 117 ASP A CA 1
ATOM 936 C C . ASP A 1 117 ? -8.918 -36.655 -21.513 1.00 62.69 117 ASP A C 1
ATOM 938 O O . ASP A 1 117 ? -8.377 -36.427 -22.595 1.00 62.69 117 ASP A O 1
ATOM 942 N N . ASP A 1 118 ? -8.533 -37.672 -20.737 1.00 62.69 118 ASP A N 1
ATOM 943 C CA . ASP A 1 118 ? -7.842 -38.860 -21.236 1.00 62.69 118 ASP A CA 1
ATOM 944 C C . ASP A 1 118 ? -8.879 -39.722 -21.979 1.00 62.69 118 ASP A C 1
ATOM 946 O O . ASP A 1 118 ? -9.696 -40.408 -21.354 1.00 62.69 118 ASP A O 1
ATOM 950 N N . GLU A 1 119 ? -8.847 -39.673 -23.315 1.00 61.78 119 GLU A N 1
ATOM 951 C CA . GLU A 1 119 ? -9.561 -40.594 -24.218 1.00 61.78 119 GLU A CA 1
ATOM 952 C C . GLU A 1 119 ? -8.601 -41.622 -24.841 1.00 61.78 119 GLU A C 1
ATOM 954 O O . GLU A 1 119 ? -7.517 -41.223 -25.336 1.00 61.78 119 GLU A O 1
#